Protein AF-A0A1W2BHL4-F1 (afdb_monomer)

Foldseek 3Di:
DVVVVVVVVVVVVVVVVVVVVVVPPDPPPPVVVLVVLLQQLLVVLLVVCVVCVVVLLPDPDPVVLVVVLVVVCVPDPDDRDPSSSNSNVVSNVVNSVVSCCVPVVPD

Solvent-accessible surface area (backbone atoms only — not comparable to full-atom values): 5999 Å² total; per-residue (Å²): 126,79,63,59,62,55,50,50,52,50,52,53,52,52,50,51,54,49,54,57,55,58,69,70,59,68,82,74,71,61,60,65,58,42,52,52,30,19,50,54,17,20,53,55,21,38,53,50,42,64,73,43,35,82,61,50,77,74,49,88,49,69,65,60,55,53,50,49,55,54,48,54,65,66,70,45,90,70,91,76,51,71,36,20,55,53,17,22,55,49,21,38,58,48,44,51,48,53,51,47,49,68,72,66,62,78,118

Radius of gyration: 26.35 Å; Cα contacts (8 Å, |Δi|>4): 63; chains: 1; bounding box: 56×31×77 Å

Sequence (107 aa):
MKNSKKALLLLILLLLFFTVSCQNITPHGASGDYHAGSYAGENAAHEDVLHNHGQFYKISDTTAIRKNIGKYLKEKEGPVSDAYIKGFKWGYKRGFRDSVDTYNGGG

pLDDT: mean 76.96, std 12.79, range [37.97, 91.56]

Secondary structure (DSSP, 8-state):
-HHHHHHHHHHHHHHHHHHHHHHT------HHHHHHHHHHHHHHHHHHHHHTHHHHTT---HHHHHHHHHHHHHHSSS---HHHHHHHHHHHHHHHHHHHHHHHS--

Nearest PDB structures (foldseek):
  5j6f-assembly1_A-2  TM=4.069E-01  e=2.573E+00  Geobacillus sp. GHH01
  8hki-assembly1_Q  TM=5.652E-01  e=7.324E+00  Homo sapiens
  6uvg-assembly5_J  TM=3.775E-01  e=6.152E+00  Homo sapiens

Structure (mmCIF, N/CA/C/O backbone):
data_AF-A0A1W2BHL4-F1
#
_entry.id   AF-A0A1W2BHL4-F1
#
loop_
_atom_site.group_PDB
_atom_site.id
_atom_site.type_symbol
_atom_site.label_atom_id
_atom_site.label_alt_id
_atom_site.label_comp_id
_atom_site.label_asym_id
_atom_site.label_entity_id
_atom_site.label_seq_id
_atom_site.pdbx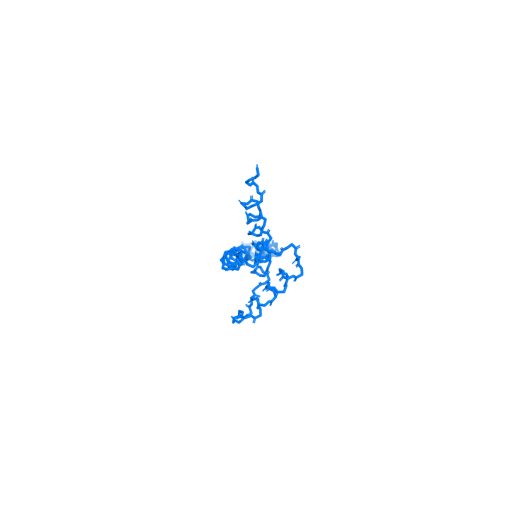_PDB_ins_code
_atom_site.Cartn_x
_atom_site.Cartn_y
_atom_site.Cartn_z
_atom_site.occupancy
_atom_site.B_iso_or_equiv
_atom_site.auth_seq_id
_atom_site.auth_comp_id
_atom_site.auth_asym_id
_atom_site.auth_atom_id
_atom_site.pdbx_PDB_model_num
ATOM 1 N N . MET A 1 1 ? -39.637 16.944 55.476 1.00 52.19 1 MET A N 1
ATOM 2 C CA . MET A 1 1 ? -39.689 15.868 54.448 1.00 52.19 1 MET A CA 1
ATOM 3 C C . MET A 1 1 ? -40.193 16.278 53.046 1.00 52.19 1 MET A C 1
ATOM 5 O O . MET A 1 1 ? -40.202 15.427 52.167 1.00 52.19 1 MET A O 1
ATOM 9 N N . LYS A 1 2 ? -40.553 17.545 52.754 1.00 55.16 2 LYS A N 1
ATOM 10 C CA . LYS A 1 2 ? -41.064 17.956 51.417 1.00 55.16 2 LYS A CA 1
ATOM 11 C C . LYS A 1 2 ? -39.992 18.105 50.316 1.00 55.16 2 LYS A C 1
ATOM 13 O O . LYS A 1 2 ? -40.311 17.944 49.143 1.00 55.16 2 LYS A O 1
ATOM 18 N N . ASN A 1 3 ? -38.732 18.363 50.679 1.00 62.59 3 ASN A N 1
ATOM 19 C CA . ASN A 1 3 ? -37.661 18.664 49.712 1.00 62.59 3 ASN A CA 1
ATOM 20 C C . ASN A 1 3 ? -36.976 17.413 49.132 1.00 62.59 3 ASN A C 1
ATOM 22 O O . ASN A 1 3 ? -36.421 17.472 48.042 1.00 62.59 3 ASN A O 1
ATOM 26 N N . SER A 1 4 ? -37.080 16.265 49.810 1.00 68.00 4 SER A N 1
ATOM 27 C CA . SER A 1 4 ? -36.454 15.004 49.380 1.00 68.00 4 SER A CA 1
ATOM 28 C C . SER A 1 4 ? -37.097 14.431 48.109 1.00 68.00 4 SER A C 1
ATOM 30 O O . SER A 1 4 ? -36.387 13.991 47.212 1.00 68.00 4 SER A O 1
ATOM 32 N N . LYS A 1 5 ? -38.426 14.537 47.958 1.00 77.12 5 LYS A N 1
ATOM 33 C CA . LYS A 1 5 ? -39.125 14.085 46.739 1.00 77.12 5 LYS A CA 1
ATOM 34 C C . LYS A 1 5 ? -38.791 14.945 45.515 1.00 77.12 5 LYS A C 1
ATOM 36 O O . LYS A 1 5 ? -38.688 14.421 44.415 1.00 77.12 5 LYS A O 1
ATOM 41 N N . LYS A 1 6 ? -38.585 16.254 45.714 1.00 79.62 6 LYS A N 1
ATOM 42 C CA . LYS A 1 6 ? -38.167 17.182 44.648 1.00 79.62 6 LYS A CA 1
ATOM 43 C C . LYS A 1 6 ? -36.721 16.928 44.220 1.00 79.62 6 LYS A C 1
ATOM 45 O O . LYS A 1 6 ? -36.439 16.921 43.029 1.00 79.62 6 LYS A O 1
ATOM 50 N N . ALA A 1 7 ? -35.836 16.666 45.184 1.00 82.19 7 ALA A N 1
ATOM 51 C CA . ALA A 1 7 ? -34.451 16.290 44.916 1.00 82.19 7 ALA A CA 1
ATOM 52 C C . ALA A 1 7 ? -34.358 14.951 44.167 1.00 82.19 7 ALA A C 1
ATOM 54 O O . ALA A 1 7 ? -33.623 14.854 43.192 1.00 82.19 7 ALA A O 1
ATOM 55 N N . LEU A 1 8 ? -35.160 13.953 44.560 1.00 87.12 8 LEU A N 1
ATOM 56 C CA . LEU A 1 8 ? -35.241 12.667 43.863 1.00 87.12 8 LEU A CA 1
ATOM 57 C C . LEU A 1 8 ? -35.713 12.838 42.411 1.00 87.12 8 LEU A C 1
ATOM 59 O O . LEU A 1 8 ? -35.122 12.262 41.504 1.00 87.12 8 LEU A O 1
ATOM 63 N N . LEU A 1 9 ? -36.740 13.665 42.184 1.00 88.25 9 LEU A N 1
ATOM 64 C CA . LEU A 1 9 ? -37.258 13.936 40.842 1.00 88.25 9 LEU A CA 1
ATOM 65 C C . LEU A 1 9 ? -36.201 14.605 39.945 1.00 88.25 9 LEU A C 1
ATOM 67 O O . LEU A 1 9 ? -36.041 14.215 38.793 1.00 88.25 9 LEU A O 1
ATOM 71 N N . LEU A 1 10 ? -35.452 15.571 40.489 1.00 87.81 10 LEU A N 1
ATOM 72 C CA . LEU A 1 10 ? -34.336 16.228 39.798 1.00 87.81 10 LEU A CA 1
ATOM 73 C C . LEU A 1 10 ? -33.219 15.243 39.441 1.00 87.81 10 LEU A C 1
ATOM 75 O O . LEU A 1 10 ? -32.681 15.298 38.339 1.00 87.81 10 LEU A O 1
ATOM 79 N N . LEU A 1 11 ? -32.895 14.329 40.353 1.00 89.62 11 LEU A N 1
ATOM 80 C CA . LEU A 1 11 ? -31.837 13.341 40.163 1.00 89.62 11 LEU A CA 1
ATOM 81 C C . LEU A 1 11 ? -32.207 12.333 39.063 1.00 89.62 11 LEU A C 1
ATOM 83 O O . LEU A 1 11 ? -31.379 12.019 38.211 1.00 89.62 11 LEU A O 1
ATOM 87 N N . ILE A 1 12 ? -33.474 11.907 39.020 1.00 89.69 12 ILE A N 1
ATOM 88 C CA . ILE A 1 12 ? -34.011 11.064 37.940 1.00 89.69 12 ILE A CA 1
ATOM 89 C C . ILE A 1 12 ? -33.948 11.798 36.596 1.00 89.69 12 ILE A C 1
ATOM 91 O O . ILE A 1 12 ? -33.513 11.217 35.606 1.00 89.69 12 ILE A O 1
ATOM 95 N N . LEU A 1 13 ? -34.334 13.077 36.560 1.00 88.75 13 LEU A N 1
ATOM 96 C CA . LEU A 1 13 ? -34.285 13.896 35.345 1.00 88.75 13 LEU A CA 1
ATOM 97 C C . LEU A 1 13 ? -32.854 14.053 34.812 1.00 88.75 13 LEU A C 1
ATOM 99 O O . LEU A 1 13 ? -32.628 13.880 33.617 1.00 88.75 13 LEU A O 1
ATOM 103 N N . LEU A 1 14 ? -31.883 14.313 35.690 1.00 90.62 14 LEU A N 1
ATOM 104 C CA . LEU A 1 14 ? -30.467 14.414 35.321 1.00 90.62 14 LEU A CA 1
ATOM 105 C C . LEU A 1 14 ? -29.919 13.098 34.754 1.00 90.62 14 LEU A C 1
ATOM 107 O O . LEU A 1 14 ? -29.222 13.115 33.742 1.00 90.62 14 LEU A O 1
ATOM 111 N N . LEU A 1 15 ? -30.268 11.959 35.359 1.00 87.69 15 LEU A N 1
ATOM 112 C CA . LEU A 1 15 ? -29.890 10.635 34.852 1.00 87.69 15 LEU A CA 1
ATOM 113 C C . LEU A 1 15 ? -30.502 10.347 33.474 1.00 87.69 15 LEU A C 1
ATOM 115 O O . LEU A 1 15 ? -29.840 9.780 32.605 1.00 87.69 15 LEU A O 1
ATOM 119 N N . LEU A 1 16 ? -31.744 10.773 33.244 1.00 87.38 16 LEU A N 1
ATOM 120 C CA . LEU A 1 16 ? -32.414 10.632 31.951 1.00 87.38 16 LEU A CA 1
ATOM 121 C C . LEU A 1 16 ? -31.706 11.456 30.866 1.00 87.38 16 LEU A C 1
ATOM 123 O O . LEU A 1 16 ? -31.399 10.935 29.798 1.00 87.38 16 LEU A O 1
ATOM 127 N N . PHE A 1 17 ? -31.341 12.705 31.159 1.00 82.88 17 PHE A N 1
ATOM 128 C CA . PHE A 1 17 ? -30.555 13.519 30.226 1.00 82.88 17 PHE A CA 1
ATOM 129 C C . PHE A 1 17 ? -29.152 12.952 29.980 1.00 82.88 17 PHE A C 1
ATOM 131 O O . PHE A 1 17 ? -28.672 12.971 28.845 1.00 82.88 17 PHE A O 1
ATOM 138 N N . PHE A 1 18 ? -28.506 12.406 31.011 1.00 82.94 18 PHE A N 1
ATOM 139 C CA . PHE A 1 18 ? -27.190 11.787 30.881 1.00 82.94 18 PHE A CA 1
ATOM 140 C C . PHE A 1 18 ? -27.236 10.539 29.988 1.00 82.94 18 PHE A C 1
ATOM 142 O O . PHE A 1 18 ? -26.428 10.402 29.074 1.00 82.94 18 PHE A O 1
ATOM 149 N N . THR A 1 19 ? -28.233 9.671 30.177 1.00 80.25 19 THR A N 1
ATOM 150 C CA . THR A 1 19 ? -28.401 8.454 29.362 1.00 80.25 19 THR A CA 1
ATOM 151 C C . THR A 1 19 ? -28.722 8.760 27.898 1.00 80.25 19 THR A C 1
ATOM 153 O O . THR A 1 19 ? -28.133 8.140 27.014 1.00 80.25 19 THR A O 1
ATOM 156 N N . VAL A 1 20 ? -29.572 9.756 27.620 1.00 79.19 20 VAL A N 1
ATOM 157 C CA . VAL A 1 20 ? -29.838 10.238 26.250 1.00 79.19 20 VAL A CA 1
ATOM 158 C C . VAL A 1 20 ? -28.579 10.850 25.620 1.00 79.19 20 VAL A C 1
ATOM 160 O O . VAL A 1 20 ? -28.312 10.638 24.440 1.00 79.19 20 VAL A O 1
ATOM 163 N N . SER A 1 21 ? -27.749 11.545 26.405 1.00 75.88 21 SER A N 1
ATOM 164 C CA . SER A 1 21 ? -26.475 12.099 25.918 1.00 75.88 21 SER A CA 1
ATOM 165 C C . SER A 1 21 ? -25.463 11.004 25.572 1.00 75.88 21 SER A C 1
ATOM 167 O O . SER A 1 21 ? -24.747 11.126 24.581 1.00 75.88 21 SER A O 1
ATOM 169 N N . CYS A 1 22 ? -25.443 9.902 26.329 1.00 70.38 22 CYS A N 1
ATOM 170 C CA . CYS A 1 22 ? -24.601 8.746 26.022 1.00 70.38 22 CYS A CA 1
ATOM 171 C C . CYS A 1 22 ? -25.024 8.018 24.734 1.00 70.38 22 CYS A C 1
ATOM 173 O O . CYS A 1 22 ? -24.163 7.466 24.056 1.00 70.38 22 CYS A O 1
ATOM 175 N N . GLN A 1 23 ? -26.309 8.033 24.361 1.00 69.19 23 GLN A N 1
ATOM 176 C CA . GLN A 1 23 ? -26.793 7.400 23.122 1.00 69.19 23 GLN A CA 1
ATOM 177 C C . GLN A 1 23 ? -26.356 8.144 21.848 1.00 69.19 23 GLN A C 1
ATOM 179 O O . GLN A 1 23 ? -26.258 7.527 20.791 1.00 69.19 23 GLN A O 1
ATOM 184 N N . ASN A 1 24 ? -26.042 9.440 21.948 1.00 61.09 24 ASN A N 1
ATOM 185 C CA . ASN A 1 24 ? -25.534 10.249 20.833 1.00 61.09 24 ASN A CA 1
ATOM 186 C C . ASN A 1 24 ? -24.008 10.192 20.676 1.00 61.09 24 ASN A C 1
ATOM 188 O O . ASN A 1 24 ? -23.456 10.825 19.776 1.00 61.09 24 ASN A O 1
ATOM 192 N N . ILE A 1 25 ? -23.315 9.415 21.512 1.00 60.81 25 ILE A N 1
ATOM 193 C CA . ILE A 1 25 ? -21.917 9.066 21.279 1.00 60.81 25 ILE A CA 1
ATOM 194 C C . ILE A 1 25 ? -21.920 7.930 20.255 1.00 60.81 25 ILE A C 1
ATOM 196 O O . ILE A 1 25 ? -21.822 6.750 20.590 1.00 60.81 25 ILE A O 1
ATOM 200 N N . THR A 1 26 ? -22.062 8.283 18.977 1.00 58.44 26 THR A N 1
ATOM 201 C CA . THR A 1 26 ? -21.672 7.378 17.895 1.00 58.44 26 THR A CA 1
ATOM 202 C C . THR A 1 26 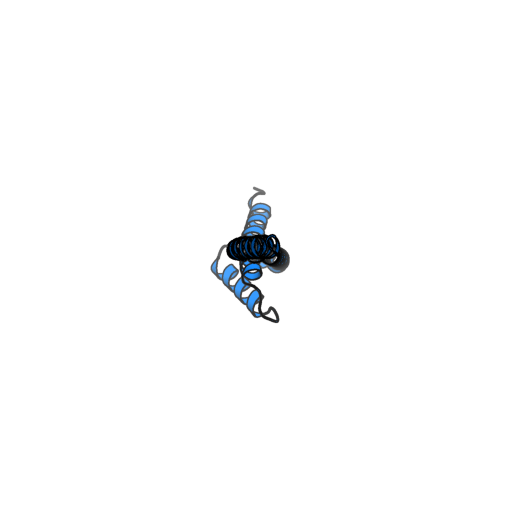? -20.232 6.942 18.151 1.00 58.44 26 THR A C 1
ATOM 204 O O . THR A 1 26 ? -19.390 7.813 18.395 1.00 58.44 26 THR A O 1
ATOM 207 N N . PRO A 1 27 ? -19.906 5.638 18.096 1.00 56.31 27 PRO A N 1
ATOM 208 C CA . PRO A 1 27 ? -18.524 5.209 18.140 1.00 56.31 27 PRO A CA 1
ATOM 209 C C . PRO A 1 27 ? -17.859 5.764 16.883 1.00 56.31 27 PRO A C 1
ATOM 211 O O . PRO A 1 27 ? -17.987 5.213 15.791 1.00 56.31 27 PRO A O 1
ATOM 214 N N . HIS A 1 28 ? -17.187 6.906 17.019 1.00 50.06 28 HIS A N 1
ATOM 215 C CA . HIS A 1 28 ? -16.214 7.348 16.043 1.00 50.06 28 HIS A CA 1
ATOM 216 C C . HIS A 1 28 ? -15.136 6.269 16.042 1.00 50.06 28 HIS A C 1
ATOM 218 O O . HIS A 1 28 ? -14.276 6.245 16.920 1.00 50.06 28 HIS A O 1
ATOM 224 N N . GLY A 1 29 ? -15.247 5.318 15.107 1.00 51.75 29 GLY A N 1
ATOM 225 C CA . GLY A 1 29 ? -14.200 4.342 14.846 1.00 51.75 29 GLY A CA 1
ATOM 226 C C . GLY A 1 29 ? -12.890 5.106 14.745 1.00 51.75 29 GLY A C 1
ATOM 227 O O . GLY A 1 29 ? -12.833 6.096 14.015 1.00 51.75 29 GLY A O 1
ATOM 228 N N . ALA A 1 30 ? -11.913 4.717 15.564 1.00 54.44 30 ALA A N 1
ATOM 229 C CA . ALA A 1 30 ? -10.682 5.454 15.792 1.00 54.44 30 ALA A CA 1
ATOM 230 C C . ALA A 1 30 ? -10.029 5.830 14.453 1.00 54.44 30 ALA A C 1
ATOM 232 O O . ALA A 1 30 ? -9.342 5.031 13.819 1.00 54.44 30 ALA A O 1
ATOM 233 N N . SER A 1 31 ? -10.260 7.062 14.000 1.00 55.62 31 SER A N 1
ATOM 234 C CA . SER A 1 31 ? -9.671 7.580 12.766 1.00 55.62 31 SER A CA 1
ATOM 235 C C . SER A 1 31 ? -8.146 7.575 12.864 1.00 55.62 31 SER A C 1
ATOM 237 O O . SER A 1 31 ? -7.474 7.394 11.854 1.00 55.62 31 SER A O 1
ATOM 239 N N . GLY A 1 32 ? -7.604 7.677 14.084 1.00 60.38 32 GLY A N 1
ATOM 240 C CA . GLY A 1 32 ? -6.182 7.523 14.381 1.00 60.38 32 GLY A CA 1
ATOM 241 C C . GLY A 1 32 ? -5.595 6.208 13.864 1.00 60.38 32 GLY A C 1
ATOM 242 O O . GLY A 1 32 ? -4.586 6.242 13.163 1.00 60.38 32 GLY A O 1
ATOM 243 N N . ASP A 1 33 ? -6.261 5.076 14.103 1.00 66.88 33 ASP A N 1
ATOM 244 C CA . ASP A 1 33 ? -5.772 3.758 13.669 1.00 66.88 33 ASP A CA 1
ATOM 245 C C . ASP A 1 33 ? -5.858 3.598 12.148 1.00 66.88 33 ASP A C 1
ATOM 247 O O . ASP A 1 33 ? -4.975 3.013 11.516 1.00 66.88 33 ASP A O 1
ATOM 251 N N . TYR A 1 34 ? -6.895 4.178 11.533 1.00 74.31 34 TYR A N 1
ATOM 252 C CA . TYR A 1 34 ? -7.026 4.207 10.078 1.00 74.31 34 TYR A CA 1
ATOM 253 C C . TYR A 1 34 ? -5.917 5.045 9.428 1.00 74.31 34 TYR A C 1
ATOM 255 O O . TYR A 1 34 ? -5.279 4.599 8.473 1.00 74.31 34 TYR A O 1
ATOM 263 N N . HIS A 1 35 ? -5.659 6.249 9.943 1.00 77.88 35 HIS A N 1
ATOM 264 C CA . HIS A 1 35 ? -4.620 7.130 9.414 1.00 77.88 35 HIS A CA 1
ATOM 265 C C . HIS A 1 35 ? -3.220 6.546 9.628 1.00 77.88 35 HIS A C 1
ATOM 267 O O . HIS A 1 35 ? -2.427 6.537 8.687 1.00 77.88 35 HIS A O 1
ATOM 273 N N . ALA A 1 36 ? -2.939 5.989 10.810 1.00 81.19 36 ALA A N 1
ATOM 274 C CA . ALA A 1 36 ? -1.667 5.338 11.109 1.00 81.19 36 ALA A CA 1
ATOM 275 C C . ALA A 1 36 ? -1.434 4.106 10.221 1.00 81.19 36 ALA A C 1
ATOM 277 O O . ALA A 1 36 ? -0.371 3.974 9.613 1.00 81.19 36 ALA A O 1
ATOM 278 N N . GLY A 1 37 ? -2.444 3.240 10.076 1.00 82.94 37 GLY A N 1
ATOM 279 C CA . GLY A 1 37 ? -2.373 2.073 9.199 1.00 82.94 37 GLY A CA 1
ATOM 280 C C . GLY A 1 37 ? -2.160 2.462 7.737 1.00 82.94 37 GLY A C 1
ATOM 281 O O . GLY A 1 37 ? -1.274 1.922 7.077 1.00 82.94 37 GLY A O 1
ATOM 282 N N . SER A 1 38 ? -2.920 3.443 7.241 1.00 88.38 38 SER A N 1
ATOM 283 C CA . SER A 1 38 ? -2.782 3.941 5.869 1.00 88.38 38 SER A CA 1
ATOM 284 C C . SER A 1 38 ? -1.402 4.548 5.607 1.00 88.38 38 SER A C 1
ATOM 286 O O . SER A 1 38 ? -0.809 4.277 4.566 1.00 88.38 38 SER A O 1
ATOM 288 N N . TYR A 1 39 ? -0.872 5.341 6.540 1.00 88.12 39 TYR A N 1
ATOM 289 C CA . TYR A 1 39 ? 0.453 5.948 6.414 1.00 88.12 39 TYR A CA 1
ATOM 290 C C . TYR A 1 39 ? 1.569 4.893 6.421 1.00 88.12 39 TYR A C 1
ATOM 292 O O . TYR A 1 39 ? 2.456 4.916 5.571 1.00 88.12 39 TYR A O 1
ATOM 300 N N . ALA A 1 40 ? 1.488 3.906 7.319 1.00 88.69 40 ALA A N 1
ATOM 301 C CA . ALA A 1 40 ? 2.442 2.800 7.362 1.00 88.69 40 ALA A CA 1
ATOM 302 C C . ALA A 1 40 ? 2.425 1.964 6.070 1.00 88.69 40 ALA A C 1
ATOM 304 O O . ALA A 1 40 ? 3.480 1.579 5.565 1.00 88.69 40 ALA A O 1
ATOM 305 N N . GLY A 1 41 ? 1.235 1.706 5.517 1.00 89.06 41 GLY A N 1
ATOM 306 C CA . GLY A 1 41 ? 1.088 1.027 4.231 1.00 89.06 41 GLY A CA 1
ATOM 307 C C . GLY A 1 41 ? 1.729 1.818 3.095 1.00 89.06 41 GLY A C 1
ATOM 308 O O . GLY A 1 41 ? 2.458 1.260 2.282 1.00 89.06 41 GLY A O 1
ATOM 309 N N . GLU A 1 42 ? 1.502 3.125 3.055 1.00 90.69 42 GLU A N 1
ATOM 310 C CA . GLU A 1 42 ? 2.077 3.991 2.032 1.00 90.69 42 GLU A CA 1
ATOM 311 C C . GLU A 1 42 ? 3.610 4.025 2.060 1.00 90.69 42 GLU A C 1
ATOM 313 O O . GLU A 1 42 ? 4.235 3.885 1.010 1.00 90.69 42 GLU A O 1
ATOM 318 N N . ASN A 1 43 ? 4.218 4.153 3.241 1.00 89.44 43 ASN A N 1
ATOM 319 C CA . ASN A 1 43 ? 5.677 4.155 3.370 1.00 89.44 43 ASN A CA 1
ATOM 320 C C . ASN A 1 43 ? 6.287 2.820 2.932 1.00 89.44 43 ASN A C 1
ATOM 322 O O . ASN A 1 43 ? 7.246 2.799 2.166 1.00 89.44 43 ASN A O 1
ATOM 326 N N . ALA A 1 44 ? 5.679 1.705 3.342 1.00 90.06 44 ALA A N 1
ATOM 327 C CA . ALA A 1 44 ? 6.112 0.376 2.923 1.00 90.06 44 ALA A CA 1
ATOM 328 C C . ALA A 1 44 ? 6.022 0.188 1.399 1.00 90.06 44 ALA A C 1
ATOM 330 O O . ALA A 1 44 ? 6.883 -0.446 0.792 1.00 90.06 44 ALA A O 1
ATOM 331 N N . ALA A 1 45 ? 4.990 0.750 0.767 1.00 89.44 45 ALA A N 1
ATOM 332 C CA . ALA A 1 45 ? 4.862 0.746 -0.683 1.00 89.44 45 ALA A CA 1
ATOM 333 C C . ALA A 1 45 ? 5.944 1.588 -1.365 1.00 89.44 45 ALA A C 1
ATOM 335 O O . ALA A 1 45 ? 6.457 1.184 -2.403 1.00 89.44 45 ALA A O 1
ATOM 336 N N . HIS A 1 46 ? 6.301 2.737 -0.791 1.00 87.12 46 HIS A N 1
ATOM 337 C CA . HIS A 1 46 ? 7.376 3.575 -1.309 1.00 87.12 46 HIS A CA 1
ATOM 338 C C . HIS A 1 46 ? 8.722 2.837 -1.278 1.00 87.12 46 HIS A C 1
ATOM 340 O O . HIS A 1 46 ? 9.413 2.781 -2.293 1.00 87.12 46 HIS A O 1
ATOM 346 N N . GLU A 1 47 ? 9.065 2.215 -0.148 1.00 86.69 47 GLU A N 1
ATOM 347 C CA . GLU A 1 47 ? 10.283 1.405 -0.009 1.00 86.69 47 GLU A CA 1
ATOM 348 C C . GLU A 1 47 ? 10.322 0.250 -1.014 1.00 86.69 47 GLU A C 1
ATOM 350 O O . GLU A 1 47 ? 11.336 0.030 -1.677 1.00 86.69 47 GLU A O 1
ATOM 355 N N . ASP A 1 48 ? 9.206 -0.463 -1.171 1.00 86.56 48 ASP A N 1
ATOM 356 C CA . ASP A 1 48 ? 9.136 -1.592 -2.092 1.00 86.56 48 ASP A CA 1
ATOM 357 C C . ASP A 1 48 ? 9.210 -1.152 -3.565 1.00 86.56 48 ASP A C 1
ATOM 359 O O . ASP A 1 48 ? 9.878 -1.801 -4.373 1.00 86.56 48 ASP A O 1
ATOM 363 N N . VAL A 1 49 ? 8.602 -0.016 -3.923 1.00 82.38 49 VAL A N 1
ATOM 364 C CA . VAL A 1 49 ? 8.743 0.580 -5.260 1.00 82.38 49 VAL A CA 1
ATOM 365 C C . VAL A 1 49 ? 10.181 1.011 -5.526 1.00 82.38 49 VAL A C 1
ATOM 367 O O . VAL A 1 49 ? 10.678 0.746 -6.618 1.00 82.38 49 VAL A O 1
ATOM 370 N N . LEU A 1 50 ? 10.875 1.615 -4.557 1.00 79.62 50 LEU A N 1
ATOM 371 C CA . LEU A 1 50 ? 12.295 1.955 -4.697 1.00 79.62 50 LEU A CA 1
ATOM 372 C C . LEU A 1 50 ? 13.164 0.704 -4.880 1.00 79.62 50 LEU A C 1
ATOM 374 O O . LEU A 1 50 ? 14.052 0.686 -5.734 1.00 79.62 50 LEU A O 1
ATOM 378 N N . HIS A 1 51 ? 12.886 -0.357 -4.120 1.00 81.94 51 HIS A N 1
ATOM 379 C CA . HIS A 1 51 ? 13.608 -1.622 -4.227 1.00 81.94 51 HIS A CA 1
ATOM 380 C C . HIS A 1 51 ? 13.393 -2.292 -5.592 1.00 81.94 51 HIS A C 1
ATOM 382 O O . HIS A 1 51 ? 14.335 -2.773 -6.219 1.00 81.94 51 HIS A O 1
ATOM 388 N N . ASN A 1 52 ? 12.156 -2.271 -6.088 1.00 77.25 52 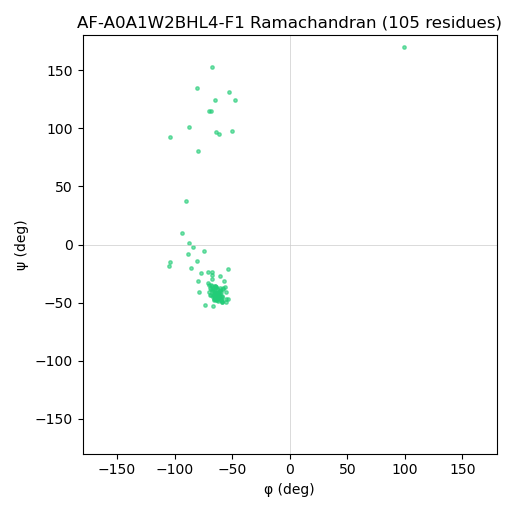ASN A N 1
ATOM 389 C CA . ASN A 1 52 ? 11.768 -2.885 -7.355 1.00 77.25 52 ASN A CA 1
ATOM 390 C C . ASN A 1 52 ? 11.816 -1.909 -8.549 1.00 77.25 52 ASN A C 1
ATOM 392 O O . ASN A 1 52 ? 11.370 -2.265 -9.645 1.00 77.25 52 ASN A O 1
ATOM 396 N N . HIS A 1 53 ? 12.370 -0.698 -8.385 1.00 69.88 53 HIS A N 1
ATOM 397 C CA . HIS A 1 53 ? 12.217 0.388 -9.365 1.00 69.88 53 HIS A CA 1
ATOM 398 C C . HIS A 1 53 ? 12.730 0.001 -10.761 1.00 69.88 53 HIS A C 1
ATOM 400 O O . HIS A 1 53 ? 12.101 0.323 -11.767 1.00 69.88 53 HIS A O 1
ATOM 406 N N . GLY A 1 54 ? 13.835 -0.751 -10.835 1.00 65.31 54 GLY A N 1
ATOM 407 C CA . GLY A 1 54 ? 14.416 -1.196 -12.105 1.00 65.31 54 GLY A CA 1
ATOM 408 C C . GLY A 1 54 ? 13.539 -2.200 -12.864 1.00 65.31 54 GLY A C 1
ATOM 409 O O . GLY A 1 54 ? 13.599 -2.267 -14.092 1.00 65.31 54 GLY A O 1
ATOM 410 N N . GLN A 1 55 ? 12.695 -2.962 -12.158 1.00 67.50 55 GLN A N 1
ATOM 411 C CA . GLN A 1 55 ? 11.686 -3.814 -12.791 1.00 67.50 55 GLN A CA 1
ATOM 412 C C . GLN A 1 55 ? 10.483 -2.985 -13.235 1.00 67.50 55 GLN A C 1
ATOM 414 O O . GLN A 1 55 ? 9.980 -3.164 -14.340 1.00 67.50 55 GLN A O 1
ATOM 419 N N . PHE A 1 56 ? 10.062 -2.039 -12.403 1.00 67.94 56 PHE A N 1
ATOM 420 C CA . PHE A 1 56 ? 8.878 -1.220 -12.619 1.00 67.94 56 PHE A CA 1
ATOM 421 C C . PHE A 1 56 ? 9.007 -0.190 -13.737 1.00 67.94 56 PHE A C 1
ATOM 423 O O . PHE A 1 56 ? 8.049 -0.003 -14.480 1.00 67.94 56 PHE A O 1
ATOM 430 N N . TYR A 1 57 ? 10.197 0.369 -13.955 1.00 60.97 57 TYR A N 1
ATOM 431 C CA . TYR A 1 57 ? 10.479 1.236 -15.102 1.00 60.97 57 TYR A CA 1
ATOM 432 C C . TYR A 1 57 ? 10.190 0.557 -16.457 1.00 60.97 57 TYR A C 1
ATOM 434 O O . TYR A 1 57 ? 9.770 1.206 -17.409 1.00 60.97 57 TYR A O 1
ATOM 442 N N . LYS A 1 58 ? 10.357 -0.770 -16.549 1.00 58.75 58 LYS A N 1
ATOM 443 C CA . LYS A 1 58 ? 10.066 -1.543 -17.772 1.00 58.75 58 LYS A CA 1
ATOM 444 C C . LYS A 1 58 ? 8.617 -2.018 -17.866 1.00 58.75 58 LYS A C 1
ATOM 446 O O . LYS A 1 58 ? 8.219 -2.572 -18.889 1.00 58.75 58 LYS A O 1
ATOM 451 N N . ILE A 1 59 ? 7.838 -1.851 -16.802 1.00 61.59 59 ILE A N 1
ATOM 452 C CA . ILE A 1 59 ? 6.495 -2.402 -16.674 1.00 61.59 59 ILE A CA 1
ATOM 453 C C . IL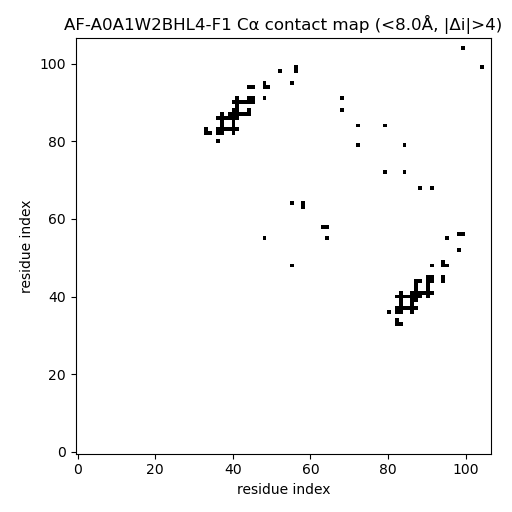E A 1 59 ? 5.490 -1.269 -16.898 1.00 61.59 59 ILE A C 1
ATOM 455 O O . ILE A 1 59 ? 5.059 -0.587 -15.976 1.00 61.59 59 ILE A O 1
ATOM 459 N N . SER A 1 60 ? 5.058 -1.114 -18.149 1.00 60.72 60 SER A N 1
ATOM 460 C CA . SER A 1 60 ? 3.785 -0.455 -18.479 1.00 60.72 60 SER A CA 1
ATOM 461 C C . SER A 1 60 ? 2.573 -1.349 -18.161 1.00 60.72 60 SER A C 1
ATOM 463 O O . SER A 1 60 ? 1.423 -0.918 -18.259 1.00 60.72 60 SER A O 1
ATOM 465 N N . ASP A 1 61 ? 2.812 -2.603 -17.759 1.00 72.31 61 ASP A N 1
ATOM 466 C CA . ASP A 1 61 ? 1.776 -3.589 -17.474 1.00 72.31 61 ASP A CA 1
ATOM 467 C C . ASP A 1 61 ? 1.277 -3.509 -16.024 1.00 72.31 61 ASP A C 1
ATOM 469 O O . ASP A 1 61 ? 1.853 -4.055 -15.078 1.00 72.31 61 ASP A O 1
ATOM 473 N N . THR A 1 62 ? 0.115 -2.879 -15.863 1.00 74.56 62 THR A N 1
ATOM 474 C CA . THR A 1 62 ? -0.622 -2.801 -14.592 1.00 74.56 62 THR A CA 1
ATOM 475 C C . THR A 1 62 ? -0.905 -4.168 -13.940 1.00 74.56 62 THR A C 1
ATOM 477 O O . THR A 1 62 ? -1.108 -4.242 -12.723 1.00 74.56 62 THR A O 1
ATOM 480 N N . THR A 1 63 ? -0.875 -5.267 -14.704 1.00 80.38 63 THR A N 1
ATOM 481 C CA . THR A 1 63 ? -1.049 -6.641 -14.207 1.00 80.38 63 THR A CA 1
ATOM 482 C C . THR A 1 63 ? 0.139 -7.090 -13.364 1.00 80.38 63 THR A C 1
ATOM 484 O O . THR A 1 63 ? -0.048 -7.664 -12.287 1.00 80.38 63 THR A O 1
ATOM 487 N N . ALA A 1 64 ? 1.362 -6.793 -13.807 1.00 78.00 64 ALA A N 1
ATOM 488 C CA . ALA A 1 64 ? 2.576 -7.128 -13.071 1.00 78.00 64 ALA A CA 1
ATOM 489 C C . ALA A 1 64 ? 2.671 -6.336 -11.756 1.00 78.00 64 ALA A C 1
ATOM 491 O O . ALA A 1 64 ? 3.008 -6.911 -10.719 1.00 78.00 64 ALA A O 1
ATOM 492 N N . ILE A 1 65 ? 2.246 -5.067 -11.759 1.00 79.38 65 ILE A N 1
ATOM 493 C CA . ILE A 1 65 ? 2.136 -4.241 -10.544 1.00 79.38 65 ILE A CA 1
ATOM 494 C C . ILE A 1 65 ? 1.182 -4.890 -9.536 1.00 79.38 65 ILE A C 1
ATOM 496 O O . ILE A 1 65 ? 1.525 -5.091 -8.370 1.00 79.38 65 ILE A O 1
ATOM 500 N N . ARG A 1 66 ? -0.017 -5.285 -9.987 1.00 85.25 66 ARG A N 1
ATOM 501 C CA . ARG A 1 66 ? -1.010 -5.952 -9.133 1.00 85.25 66 ARG A CA 1
ATOM 502 C C . ARG A 1 66 ? -0.476 -7.265 -8.559 1.00 85.25 66 ARG A C 1
ATOM 504 O O . ARG A 1 66 ? -0.739 -7.570 -7.395 1.00 85.25 66 ARG A O 1
ATOM 511 N N . LYS A 1 67 ? 0.275 -8.031 -9.357 1.00 86.38 67 LYS A N 1
ATOM 512 C CA . LYS A 1 67 ? 0.916 -9.274 -8.915 1.00 86.38 67 LYS A CA 1
ATOM 513 C C . LYS A 1 67 ? 1.957 -9.010 -7.826 1.00 86.38 67 LYS A C 1
ATOM 515 O O . LYS A 1 67 ? 1.965 -9.751 -6.846 1.00 86.38 67 LYS A O 1
ATOM 520 N N . ASN A 1 68 ? 2.771 -7.959 -7.953 1.00 86.19 68 ASN A N 1
ATOM 521 C CA . ASN A 1 68 ? 3.777 -7.635 -6.939 1.00 86.19 68 ASN A CA 1
ATOM 522 C C . ASN A 1 68 ? 3.145 -7.165 -5.626 1.00 86.19 68 ASN A C 1
ATOM 524 O O . ASN A 1 68 ? 3.487 -7.687 -4.571 1.00 86.19 68 ASN A O 1
ATOM 528 N N . ILE A 1 69 ? 2.129 -6.296 -5.697 1.00 88.56 69 ILE A N 1
ATOM 529 C CA . ILE A 1 69 ? 1.339 -5.901 -4.519 1.00 88.56 69 ILE A CA 1
ATOM 530 C C . ILE A 1 69 ? 0.764 -7.140 -3.819 1.00 88.56 69 ILE A C 1
ATOM 532 O O . ILE A 1 69 ? 0.848 -7.273 -2.600 1.00 88.56 69 ILE A O 1
ATOM 536 N N . GLY A 1 70 ? 0.180 -8.063 -4.589 1.00 89.31 70 GLY A N 1
ATOM 537 C CA . GLY A 1 70 ? -0.380 -9.300 -4.052 1.00 89.31 70 GLY A CA 1
ATOM 538 C C . GLY A 1 70 ? 0.670 -10.227 -3.438 1.00 89.31 70 GLY A C 1
ATOM 539 O O . GLY A 1 70 ? 0.375 -10.883 -2.444 1.00 89.31 70 GLY A O 1
ATOM 540 N N . LYS A 1 71 ? 1.880 -10.282 -4.006 1.00 90.12 71 LYS A N 1
ATOM 541 C CA . LYS A 1 71 ? 3.007 -11.043 -3.457 1.00 90.12 71 LYS A CA 1
ATOM 542 C C . LYS A 1 71 ? 3.467 -10.443 -2.127 1.00 90.12 71 LYS A C 1
ATOM 544 O O . LYS A 1 71 ? 3.456 -11.151 -1.128 1.00 90.12 71 LYS A O 1
ATOM 549 N N . TYR A 1 72 ? 3.747 -9.140 -2.096 1.00 90.38 72 TYR A N 1
ATOM 550 C CA . TYR A 1 72 ? 4.189 -8.434 -0.892 1.00 90.38 72 TYR A CA 1
ATOM 551 C C . TYR A 1 72 ? 3.214 -8.620 0.276 1.00 90.38 72 TYR A C 1
ATOM 553 O O . TYR A 1 72 ? 3.603 -9.000 1.376 1.00 90.38 72 TYR A O 1
ATOM 561 N N . LEU A 1 73 ? 1.916 -8.403 0.032 1.00 88.81 73 LEU A N 1
ATOM 562 C CA . LEU A 1 73 ? 0.896 -8.526 1.077 1.00 88.81 73 LEU A CA 1
ATOM 563 C C . LEU A 1 73 ? 0.702 -9.972 1.565 1.00 88.81 73 LEU A C 1
ATOM 565 O O . LEU A 1 73 ? 0.239 -10.156 2.684 1.00 88.81 73 LEU A O 1
ATOM 569 N N . LYS A 1 74 ? 1.043 -10.984 0.754 1.00 88.94 74 LYS A N 1
ATOM 570 C CA . LYS A 1 74 ? 1.037 -12.400 1.168 1.00 88.94 74 LYS A CA 1
ATOM 571 C C . LYS A 1 74 ? 2.272 -12.787 1.979 1.00 88.94 74 LYS A C 1
ATOM 573 O O . LYS A 1 74 ? 2.177 -13.683 2.805 1.00 88.94 74 LYS A O 1
ATOM 578 N N . GLU A 1 75 ? 3.410 -12.158 1.702 1.00 89.44 75 GLU A N 1
ATOM 579 C CA . GLU A 1 75 ? 4.681 -12.411 2.394 1.00 89.44 75 GLU A CA 1
ATOM 580 C C . GLU A 1 75 ? 4.770 -11.683 3.742 1.00 89.44 75 GLU A C 1
ATOM 582 O O . GLU A 1 75 ? 5.618 -12.017 4.565 1.00 89.44 75 GLU A O 1
ATOM 587 N N . LYS A 1 76 ? 3.885 -10.713 4.007 1.00 86.50 76 LYS A N 1
ATOM 588 C CA . LYS A 1 76 ? 3.770 -10.097 5.331 1.00 86.50 76 LYS A CA 1
ATOM 589 C C . LYS A 1 76 ? 3.297 -11.115 6.366 1.00 86.50 76 LYS A C 1
ATOM 591 O O . LYS A 1 76 ? 2.231 -11.711 6.236 1.00 86.50 76 LYS A O 1
ATOM 596 N N . GLU A 1 77 ? 4.081 -11.263 7.428 1.00 73.19 77 GLU A N 1
ATOM 597 C CA . GLU A 1 77 ? 3.714 -12.084 8.576 1.00 73.19 77 GLU A CA 1
ATOM 598 C C . GLU A 1 77 ? 2.575 -11.417 9.362 1.00 73.19 77 GLU A C 1
ATOM 600 O O . GLU A 1 77 ? 2.738 -10.344 9.945 1.00 73.19 77 GLU A O 1
ATOM 605 N N . GLY A 1 78 ? 1.411 -12.067 9.378 1.00 73.81 78 GLY A N 1
ATOM 606 C CA . GLY A 1 78 ? 0.257 -11.670 10.183 1.00 73.81 78 GLY A CA 1
ATOM 607 C C . GLY A 1 78 ? -0.828 -10.877 9.438 1.00 73.81 78 GLY A C 1
ATOM 608 O O . GLY A 1 78 ? -0.662 -10.477 8.284 1.00 73.81 78 GLY A O 1
ATOM 609 N N . PRO A 1 79 ? -1.993 -10.676 10.084 1.00 75.38 79 PRO A N 1
ATOM 610 C CA . PRO A 1 79 ? -3.105 -9.951 9.486 1.00 75.38 79 PRO A CA 1
ATOM 611 C C . PRO A 1 79 ? -2.755 -8.467 9.320 1.00 75.38 79 PRO A C 1
ATOM 613 O O . PRO A 1 79 ? -2.593 -7.730 10.291 1.00 75.38 79 PRO A O 1
ATOM 616 N N . VAL A 1 80 ? -2.676 -8.017 8.070 1.00 84.12 80 VAL A N 1
ATOM 617 C CA . VAL A 1 80 ? -2.583 -6.595 7.719 1.00 84.12 80 VAL A CA 1
ATOM 618 C C . VAL A 1 80 ? -3.968 -5.951 7.765 1.00 84.12 80 VAL A C 1
ATOM 620 O O . VAL A 1 80 ? -4.936 -6.503 7.247 1.00 84.12 80 VAL A O 1
ATOM 623 N N . SER A 1 81 ? -4.072 -4.770 8.378 1.00 88.56 81 SER A N 1
ATOM 624 C CA . SER A 1 81 ? -5.346 -4.051 8.469 1.00 88.56 81 SER A CA 1
ATOM 625 C C . SER A 1 81 ? -5.819 -3.551 7.099 1.00 88.56 81 SER A C 1
ATOM 627 O O . SER A 1 81 ? -5.017 -3.234 6.217 1.00 88.56 81 SER A O 1
ATOM 629 N N . ASP A 1 82 ? -7.132 -3.390 6.925 1.00 89.38 82 ASP A N 1
ATOM 630 C CA . ASP A 1 82 ? -7.705 -2.819 5.697 1.00 89.38 82 ASP A CA 1
ATOM 631 C C . ASP A 1 82 ? -7.138 -1.430 5.377 1.00 89.38 82 ASP A C 1
ATOM 633 O O . ASP A 1 82 ? -6.920 -1.090 4.211 1.00 89.38 82 ASP A O 1
ATOM 637 N N . ALA A 1 83 ? -6.884 -0.628 6.414 1.00 87.44 83 ALA A N 1
ATOM 638 C CA . ALA A 1 83 ? -6.256 0.680 6.288 1.00 87.44 83 ALA A CA 1
ATOM 639 C C . ALA A 1 83 ? -4.837 0.564 5.715 1.00 87.44 83 ALA A C 1
ATOM 641 O O . ALA A 1 83 ? -4.508 1.271 4.763 1.00 87.44 83 ALA A O 1
ATOM 642 N N . TYR A 1 84 ? -4.038 -0.381 6.221 1.00 90.25 84 TYR A N 1
ATOM 643 C CA . TYR A 1 84 ? -2.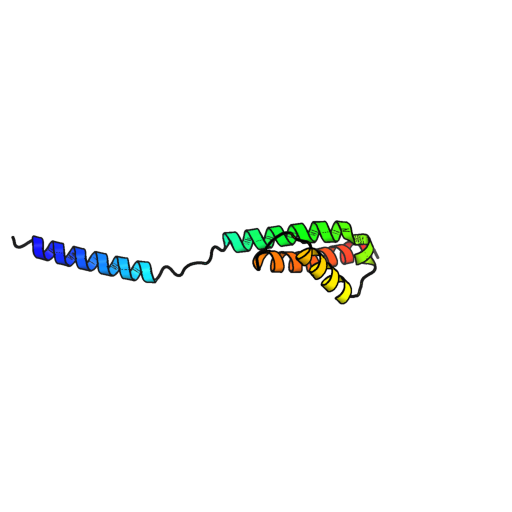706 -0.676 5.695 1.00 90.25 84 TYR A CA 1
ATOM 644 C C . TYR A 1 84 ? -2.755 -1.107 4.232 1.00 90.25 84 TYR A C 1
ATOM 646 O O . TYR A 1 84 ? -2.041 -0.550 3.404 1.00 90.25 84 TYR A O 1
ATOM 654 N N . ILE A 1 85 ? -3.642 -2.040 3.874 1.00 90.00 85 ILE A N 1
ATOM 655 C CA . ILE A 1 85 ? -3.779 -2.519 2.491 1.00 90.00 85 ILE A CA 1
ATOM 656 C C . ILE A 1 85 ? -4.157 -1.369 1.545 1.00 90.00 85 ILE A C 1
ATOM 658 O O . ILE A 1 85 ? -3.622 -1.273 0.436 1.00 90.00 85 ILE A O 1
ATOM 662 N N . LYS A 1 86 ? -5.087 -0.498 1.959 1.00 90.31 86 LYS A N 1
ATOM 663 C CA . LYS A 1 86 ? -5.495 0.682 1.180 1.00 90.31 86 LYS A CA 1
ATOM 664 C C . LYS A 1 86 ? -4.338 1.664 1.013 1.00 90.31 86 LYS A C 1
ATOM 666 O O . LYS A 1 86 ? -4.066 2.071 -0.116 1.00 90.31 86 LYS A O 1
ATOM 671 N N . GLY A 1 87 ? -3.642 1.984 2.103 1.00 89.81 87 GLY A N 1
ATOM 672 C CA . GLY A 1 87 ? -2.459 2.841 2.097 1.00 89.81 87 GLY A CA 1
ATOM 673 C C . GLY A 1 87 ? -1.347 2.299 1.207 1.00 89.81 87 GLY A C 1
ATOM 674 O O . GLY A 1 87 ? -0.812 3.020 0.374 1.00 89.81 87 GLY A O 1
ATOM 675 N N . PHE A 1 88 ? -1.082 0.996 1.284 1.00 91.56 88 PHE A N 1
ATOM 676 C CA . PHE A 1 88 ? -0.072 0.316 0.478 1.00 91.56 88 PHE A CA 1
ATOM 677 C C . PHE A 1 88 ? -0.388 0.373 -1.020 1.00 91.56 88 PHE A C 1
ATOM 679 O O . PHE A 1 88 ? 0.447 0.770 -1.830 1.00 91.56 88 PHE A O 1
ATOM 686 N N . LYS A 1 89 ? -1.631 0.069 -1.412 1.00 90.06 89 LYS A N 1
ATOM 687 C CA . LYS A 1 89 ? -2.073 0.201 -2.812 1.00 90.06 89 LYS A CA 1
ATOM 688 C C . LYS A 1 89 ? -1.974 1.645 -3.314 1.00 90.06 89 LYS A C 1
ATOM 690 O O . LYS A 1 89 ? -1.596 1.870 -4.465 1.00 90.06 89 LYS A O 1
ATOM 695 N N . TRP A 1 90 ? -2.323 2.617 -2.470 1.00 88.38 90 TRP A N 1
ATOM 696 C CA . TRP A 1 90 ? -2.221 4.038 -2.797 1.00 88.38 90 TRP A CA 1
ATOM 697 C C . TRP A 1 90 ? -0.768 4.499 -2.955 1.00 88.38 90 TRP A C 1
ATOM 699 O O . TRP A 1 90 ? -0.448 5.170 -3.937 1.00 88.38 90 TRP A O 1
ATOM 709 N N . GLY A 1 91 ? 0.115 4.096 -2.039 1.00 87.94 91 GLY A N 1
ATOM 710 C CA . GLY A 1 91 ? 1.546 4.383 -2.101 1.00 87.94 91 GLY A CA 1
ATOM 711 C C . GLY A 1 91 ? 2.184 3.824 -3.365 1.00 87.94 91 GLY A C 1
ATOM 712 O O . GLY A 1 91 ? 2.909 4.540 -4.043 1.00 87.94 91 GLY A O 1
ATOM 713 N N . TYR A 1 92 ? 1.803 2.611 -3.771 1.00 86.50 92 TYR A N 1
ATOM 714 C CA . TYR A 1 92 ? 2.223 2.019 -5.039 1.00 86.50 92 TYR A CA 1
ATOM 715 C C . TYR A 1 92 ? 1.812 2.881 -6.237 1.00 86.50 92 TYR A C 1
ATOM 717 O O . TYR A 1 92 ? 2.639 3.224 -7.075 1.00 86.50 92 TYR A O 1
ATOM 725 N N . LYS A 1 93 ? 0.541 3.297 -6.303 1.00 84.31 93 LYS A N 1
ATOM 726 C CA . LYS A 1 93 ? 0.049 4.176 -7.375 1.00 84.31 93 LYS A CA 1
ATOM 727 C C . LYS A 1 93 ? 0.863 5.473 -7.473 1.00 84.31 93 LYS A C 1
ATOM 729 O O . LYS A 1 93 ? 1.141 5.924 -8.581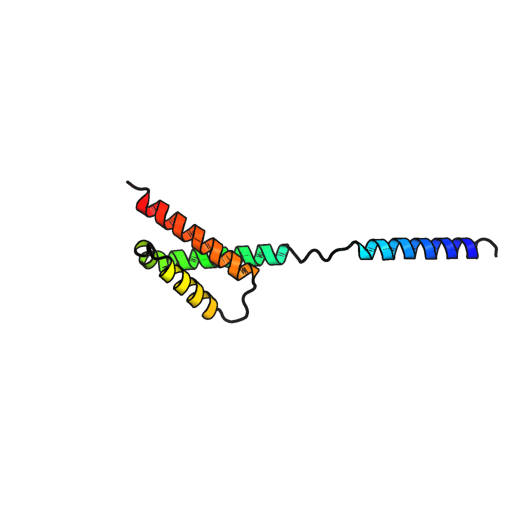 1.00 84.31 93 LYS A O 1
ATOM 734 N N . ARG A 1 94 ? 1.225 6.071 -6.333 1.00 83.81 94 ARG A N 1
ATOM 735 C CA . ARG A 1 94 ? 2.032 7.298 -6.292 1.00 83.81 94 ARG A CA 1
ATOM 736 C C . ARG A 1 94 ? 3.490 7.053 -6.649 1.00 83.81 94 ARG A C 1
ATOM 738 O O . ARG A 1 94 ? 3.970 7.691 -7.571 1.00 83.81 94 ARG A O 1
ATOM 745 N N . GLY A 1 95 ? 4.14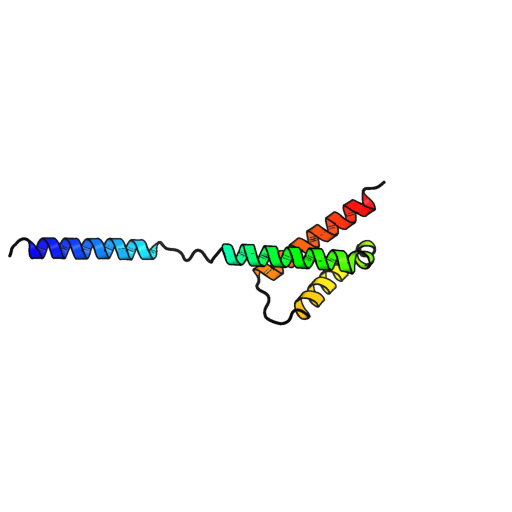9 6.094 -6.006 1.00 78.12 95 GLY A N 1
ATOM 746 C CA . GLY A 1 95 ? 5.555 5.779 -6.261 1.00 78.12 95 GLY A CA 1
ATOM 747 C C . GLY A 1 95 ? 5.821 5.405 -7.719 1.00 78.12 95 GLY A C 1
ATOM 748 O O . GLY A 1 95 ? 6.822 5.826 -8.286 1.00 78.12 95 GLY A O 1
ATOM 749 N N . PHE A 1 96 ? 4.897 4.687 -8.367 1.00 75.50 96 PHE A N 1
ATOM 750 C CA . PHE A 1 96 ? 4.992 4.418 -9.802 1.00 75.50 96 PHE A CA 1
ATOM 751 C C . PHE A 1 96 ? 4.866 5.669 -10.656 1.00 75.50 96 PHE A C 1
ATOM 753 O O . PHE A 1 96 ? 5.659 5.845 -11.572 1.00 75.50 96 PHE A O 1
ATOM 760 N N . ARG A 1 97 ? 3.874 6.521 -10.382 1.00 75.31 97 ARG A N 1
ATOM 761 C CA . ARG A 1 97 ? 3.714 7.783 -11.109 1.00 75.31 97 ARG A CA 1
ATOM 762 C C . ARG A 1 97 ? 4.963 8.645 -10.951 1.00 75.31 97 ARG A C 1
ATOM 764 O O . ARG A 1 97 ? 5.504 9.089 -11.947 1.00 75.31 97 ARG A O 1
ATOM 771 N N . ASP A 1 98 ? 5.448 8.807 -9.726 1.00 72.06 98 ASP A N 1
ATOM 772 C CA . ASP A 1 98 ? 6.614 9.636 -9.438 1.00 72.06 98 ASP A CA 1
ATOM 773 C C . ASP A 1 98 ? 7.885 9.046 -10.098 1.00 72.06 98 ASP A C 1
ATOM 775 O O . ASP A 1 98 ? 8.710 9.787 -10.631 1.00 72.06 98 ASP A O 1
ATOM 779 N N . SE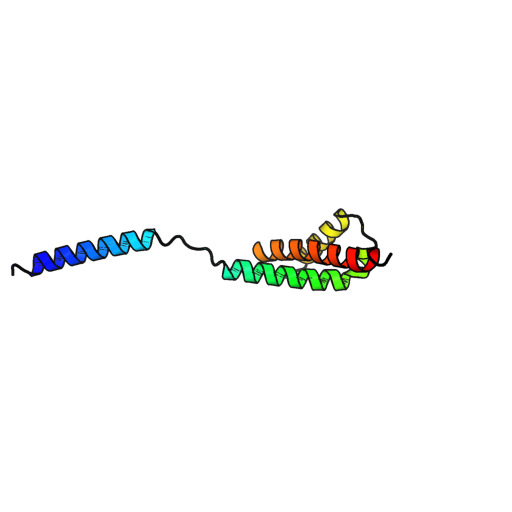R A 1 99 ? 8.015 7.712 -10.156 1.00 67.19 99 SER A N 1
ATOM 780 C CA . SER A 1 99 ? 9.069 7.029 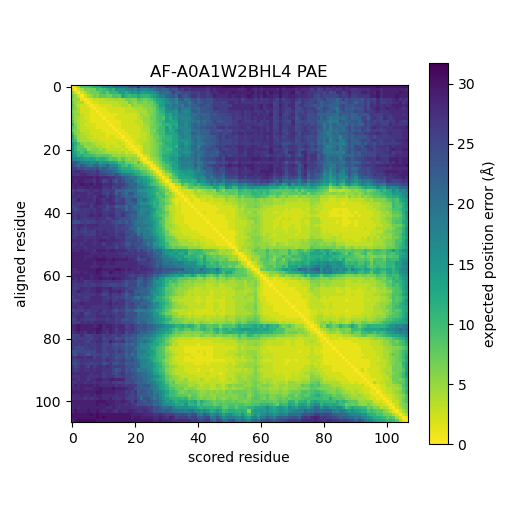-10.921 1.00 67.19 99 SER A CA 1
ATOM 781 C C . SER A 1 99 ? 8.936 7.272 -12.429 1.00 67.19 99 SER A C 1
ATOM 783 O O . SER A 1 99 ? 9.909 7.638 -13.079 1.00 67.19 99 SER A O 1
ATOM 785 N N . VAL A 1 100 ? 7.739 7.129 -12.995 1.00 66.69 100 VAL A N 1
ATOM 786 C CA . VAL A 1 100 ? 7.477 7.408 -14.413 1.00 66.69 100 VAL A CA 1
ATOM 787 C C . VAL A 1 100 ? 7.790 8.868 -14.745 1.00 66.69 100 VAL A C 1
ATOM 789 O O . VAL A 1 100 ? 8.498 9.115 -15.714 1.00 66.69 100 VAL A O 1
ATOM 792 N N . ASP A 1 101 ? 7.341 9.822 -13.931 1.00 67.81 101 ASP A N 1
ATOM 793 C CA . ASP A 1 101 ? 7.566 11.255 -14.143 1.00 67.81 101 ASP A CA 1
ATOM 794 C C . ASP A 1 101 ? 9.060 11.611 -14.058 1.00 67.81 101 ASP A C 1
ATOM 796 O O . ASP A 1 101 ? 9.571 12.344 -14.902 1.00 67.81 101 ASP A O 1
ATOM 800 N N . THR A 1 102 ? 9.791 11.039 -13.095 1.00 64.62 102 THR A N 1
ATOM 801 C CA . THR A 1 102 ? 11.234 11.290 -12.912 1.00 64.62 102 THR A CA 1
ATOM 802 C C . THR A 1 102 ? 12.069 10.812 -14.103 1.00 64.62 102 THR A C 1
ATOM 804 O O . THR A 1 102 ? 13.048 11.462 -14.460 1.00 64.62 102 THR A O 1
ATOM 807 N N . TYR A 1 103 ? 11.698 9.691 -14.732 1.00 56.91 103 TYR A N 1
ATOM 808 C CA . TYR A 1 103 ? 12.508 9.072 -15.789 1.00 56.91 103 TYR A CA 1
ATOM 809 C C . TYR A 1 103 ? 11.965 9.269 -17.215 1.00 56.91 103 TYR A C 1
ATOM 811 O O . TYR A 1 103 ? 12.735 9.131 -18.162 1.00 56.91 103 TYR A O 1
ATOM 819 N N . ASN A 1 104 ? 10.685 9.621 -17.393 1.00 56.84 104 ASN A N 1
ATOM 820 C CA . ASN A 1 104 ? 10.100 9.959 -18.701 1.00 56.84 104 ASN A CA 1
ATOM 821 C C . ASN A 1 104 ? 9.885 11.469 -18.901 1.00 56.84 104 ASN A C 1
ATOM 823 O O . ASN A 1 104 ? 9.672 11.897 -20.031 1.00 56.84 104 ASN A O 1
ATOM 827 N N . GLY A 1 105 ? 9.936 12.280 -17.837 1.00 54.88 105 GLY A N 1
ATOM 828 C CA . GLY A 1 105 ? 9.779 13.738 -17.901 1.00 54.88 105 GLY A CA 1
ATOM 829 C C . GLY A 1 105 ? 11.057 14.513 -18.242 1.00 54.88 105 GLY A C 1
ATOM 830 O O . GLY A 1 105 ? 11.006 15.733 -18.357 1.00 54.88 105 GLY A O 1
ATOM 831 N N . GLY A 1 106 ? 12.195 13.830 -18.401 1.00 47.06 106 GLY A N 1
ATOM 832 C CA . GLY A 1 106 ? 13.481 14.419 -18.797 1.00 47.06 106 GLY A CA 1
ATOM 833 C C . GLY A 1 106 ? 13.720 14.449 -20.311 1.00 47.06 106 GLY A C 1
ATOM 834 O O . GLY A 1 106 ? 14.838 14.161 -20.736 1.00 47.06 106 GLY A O 1
ATOM 835 N N . GLY A 1 107 ? 12.673 14.707 -21.102 1.00 37.97 107 GLY A N 1
ATOM 836 C CA . GLY A 1 107 ? 12.749 14.888 -22.558 1.00 37.97 107 GLY A CA 1
ATOM 837 C C . GLY A 1 107 ? 13.010 16.332 -22.954 1.00 37.97 107 GLY A C 1
ATOM 838 O O . GLY A 1 107 ? 12.334 17.216 -22.383 1.00 37.97 107 GLY A O 1
#

Mean predicted aligned error: 13.74 Å

Organism: NCBI:txid1121400